Protein AF-A0A8H6LLT3-F1 (afdb_monomer_lite)

Sequence (145 aa):
MNEIRDEWRKKKEVIVNGVEKRLQFKQWLEHTGKDVEYASYDASRAEIRSQLNKKEDFFTIDTQLAPEAREAIRKARFADKPLSSADLSRLLCSDDTVDFTLTQAPADQDEDEDNDLSDEDDLKMPSSPPCLLDRESSLLLRQCG

Foldseek 3Di:
DVVLVVVCVVPQFDQDPNDTDRDDSCVVCVVVVVNVVVVVVVVVVVVVVVVVPPPDPDDDDPPPDQVVLVVLVVVQVPDPDHSVPDPPVPGVPDPVDDDDPPPDDPDPDPDPPPPPPPPPDPPPDDDDDDPPDPPPDVPPPDDDD

Structure (mmCIF, N/CA/C/O backbone):
data_AF-A0A8H6LLT3-F1
#
_entry.id   AF-A0A8H6LLT3-F1
#
loop_
_atom_site.group_PDB
_atom_site.id
_atom_site.type_symbol
_atom_site.label_atom_id
_atom_site.label_alt_id
_atom_site.label_comp_id
_atom_site.label_asym_id
_atom_site.label_entity_id
_atom_site.label_seq_id
_atom_site.pdbx_PDB_ins_code
_atom_site.Cartn_x
_atom_site.Cartn_y
_atom_site.Cartn_z
_atom_site.occupancy
_atom_site.B_iso_or_equiv
_atom_site.auth_seq_id
_atom_site.auth_comp_id
_atom_site.auth_asym_id
_atom_site.auth_atom_id
_atom_site.pdbx_PDB_model_num
ATOM 1 N N . MET A 1 1 ? -4.078 -3.302 14.145 1.00 59.53 1 MET A N 1
ATOM 2 C CA . MET A 1 1 ? -5.322 -4.011 13.726 1.00 59.53 1 MET A CA 1
ATOM 3 C C . MET A 1 1 ? -5.459 -5.396 14.368 1.00 59.53 1 MET A C 1
ATOM 5 O O . MET A 1 1 ? -6.443 -5.621 15.068 1.00 59.53 1 MET A O 1
ATOM 9 N N . ASN A 1 2 ? -4.484 -6.303 14.189 1.00 76.44 2 ASN A N 1
ATOM 10 C CA . ASN A 1 2 ? -4.481 -7.598 14.891 1.00 76.44 2 ASN A CA 1
ATOM 11 C C . ASN A 1 2 ? -4.434 -7.412 16.408 1.00 76.44 2 ASN A C 1
ATOM 13 O O . ASN A 1 2 ? -5.227 -8.029 17.095 1.00 76.44 2 ASN A O 1
ATOM 17 N N . GLU A 1 3 ? -3.645 -6.458 16.904 1.00 85.00 3 GLU A N 1
ATOM 18 C CA . GLU A 1 3 ? -3.558 -6.131 18.333 1.00 85.00 3 GLU A CA 1
ATOM 19 C C . GLU A 1 3 ? -4.901 -5.702 18.944 1.00 85.00 3 GLU A C 1
ATOM 21 O O . GLU A 1 3 ? -5.315 -6.279 19.942 1.00 85.00 3 GLU A O 1
ATOM 26 N N . ILE A 1 4 ? -5.644 -4.782 18.308 1.00 86.88 4 ILE A N 1
ATOM 27 C CA . ILE A 1 4 ? -6.990 -4.369 18.762 1.00 86.88 4 ILE A CA 1
ATOM 28 C C . ILE A 1 4 ? -7.963 -5.562 18.738 1.00 86.88 4 ILE A C 1
ATOM 30 O O . ILE A 1 4 ? -8.771 -5.745 19.649 1.00 86.88 4 ILE A O 1
ATOM 34 N N . ARG A 1 5 ? -7.877 -6.420 17.712 1.00 86.19 5 ARG A N 1
ATOM 35 C CA . ARG A 1 5 ? -8.691 -7.644 17.622 1.00 86.19 5 ARG A CA 1
ATOM 36 C C . ARG A 1 5 ? -8.285 -8.707 18.642 1.00 86.19 5 ARG A C 1
ATOM 38 O O . ARG A 1 5 ? -9.147 -9.432 19.131 1.00 86.19 5 ARG A O 1
ATOM 45 N N . ASP A 1 6 ? -7.008 -8.819 18.968 1.00 89.88 6 ASP A N 1
ATOM 46 C CA . ASP A 1 6 ? -6.473 -9.753 19.957 1.00 89.88 6 ASP A CA 1
ATOM 47 C C . ASP A 1 6 ? -6.813 -9.299 21.366 1.00 89.88 6 ASP A C 1
ATOM 49 O O . ASP A 1 6 ? -7.189 -10.109 22.213 1.00 89.88 6 ASP A O 1
ATOM 53 N N . GLU A 1 7 ? -6.767 -7.994 21.597 1.00 90.19 7 GLU A N 1
ATOM 54 C CA . GLU A 1 7 ? -7.213 -7.397 22.837 1.00 90.19 7 GLU A CA 1
ATOM 55 C C . GLU A 1 7 ? -8.716 -7.583 23.031 1.00 90.19 7 GLU A C 1
ATOM 57 O O . GLU A 1 7 ? -9.120 -8.010 24.109 1.00 90.19 7 GLU A O 1
ATOM 62 N N . TRP A 1 8 ? -9.534 -7.398 21.989 1.00 91.12 8 TRP A N 1
ATOM 63 C CA . TRP A 1 8 ? -10.945 -7.779 22.049 1.00 91.12 8 TRP A CA 1
ATOM 64 C C . TRP A 1 8 ? -11.110 -9.267 22.358 1.00 91.12 8 TRP A C 1
ATOM 66 O O . TRP A 1 8 ? -11.858 -9.623 23.261 1.00 91.12 8 TRP A O 1
ATOM 76 N N . ARG A 1 9 ? -10.384 -10.166 21.682 1.00 88.06 9 ARG A N 1
ATOM 77 C CA . ARG A 1 9 ? -10.483 -11.610 21.956 1.00 88.06 9 ARG A CA 1
ATOM 78 C C . ARG A 1 9 ? -10.172 -11.956 23.417 1.00 88.06 9 ARG A C 1
ATOM 80 O O . ARG A 1 9 ? -10.835 -12.840 23.958 1.00 88.06 9 ARG A O 1
ATOM 87 N N . LYS A 1 10 ? -9.226 -11.244 24.041 1.00 90.25 10 LYS A N 1
ATOM 88 C CA . LYS A 1 10 ? -8.838 -11.402 25.453 1.00 90.25 10 LYS A CA 1
ATOM 89 C C . LYS A 1 10 ? -9.795 -10.706 26.434 1.00 90.25 10 LYS A C 1
ATOM 91 O O . LYS A 1 10 ? -10.031 -11.245 27.506 1.00 90.25 10 LYS A O 1
ATOM 96 N N . LYS A 1 11 ? -10.342 -9.536 26.082 1.00 87.62 11 LYS A N 1
ATOM 97 C CA . LYS A 1 11 ? -11.116 -8.641 26.969 1.00 87.62 11 LYS A CA 1
ATOM 98 C C . LYS A 1 11 ? -12.569 -8.425 26.517 1.00 87.62 11 LYS A C 1
ATOM 100 O O . LYS A 1 11 ? -13.164 -7.395 26.823 1.00 87.62 11 LYS A O 1
ATOM 105 N N . LYS A 1 12 ? -13.151 -9.356 25.752 1.00 84.44 12 LYS A N 1
ATOM 106 C CA . LYS A 1 12 ? -14.529 -9.230 25.231 1.00 84.44 12 LYS A CA 1
ATOM 107 C C . LYS A 1 12 ? -15.612 -9.354 26.299 1.00 84.44 12 LYS A C 1
ATOM 109 O O . LYS A 1 12 ? -16.756 -9.011 26.018 1.00 84.44 12 LYS A O 1
ATOM 114 N N . GLU A 1 13 ? -15.287 -9.882 27.474 1.00 85.00 13 GLU A N 1
ATOM 115 C CA . GLU A 1 13 ? -16.202 -9.993 28.613 1.00 85.00 13 GLU A CA 1
ATOM 116 C C . GLU A 1 13 ? -16.091 -8.715 29.445 1.00 85.00 13 GLU A C 1
ATOM 118 O O . GLU A 1 13 ? -15.049 -8.434 30.029 1.00 85.00 13 GLU A O 1
ATOM 123 N N . VAL A 1 14 ? -17.149 -7.903 29.416 1.00 83.19 14 VAL A N 1
ATOM 124 C CA . VAL A 1 14 ? -17.212 -6.585 30.058 1.00 83.19 14 VAL A CA 1
ATOM 125 C C . VAL A 1 14 ? -18.494 -6.504 30.885 1.00 83.19 14 VAL A C 1
ATOM 127 O O . VAL A 1 14 ? -19.546 -6.993 30.467 1.00 83.19 14 VAL A O 1
ATOM 130 N N . ILE A 1 15 ? -18.416 -5.895 32.068 1.00 81.81 15 ILE A N 1
ATOM 131 C CA . ILE A 1 15 ? -19.577 -5.689 32.940 1.00 81.81 15 ILE A CA 1
ATOM 132 C C . ILE A 1 15 ? -20.362 -4.489 32.414 1.00 81.81 15 ILE A C 1
ATOM 134 O O . ILE A 1 15 ? -19.921 -3.349 32.530 1.00 81.81 15 ILE A O 1
ATOM 138 N N . VAL A 1 16 ? -21.545 -4.746 31.860 1.00 77.44 16 VAL A N 1
ATOM 139 C CA . VAL A 1 16 ? -22.454 -3.703 31.376 1.00 77.44 16 VAL A CA 1
ATOM 140 C C . VAL A 1 16 ? -23.704 -3.732 32.242 1.00 77.44 16 VAL A C 1
ATOM 142 O O . VAL A 1 16 ? -24.438 -4.722 32.249 1.00 77.44 16 VAL A O 1
ATOM 145 N N . ASN A 1 17 ? -23.952 -2.643 32.974 1.00 78.75 17 ASN A N 1
ATOM 146 C CA . ASN A 1 17 ? -25.083 -2.503 33.901 1.00 78.75 17 ASN A CA 1
ATOM 147 C C . ASN A 1 17 ? -25.134 -3.610 34.976 1.00 78.75 17 ASN A C 1
ATOM 149 O O . ASN A 1 17 ? -26.202 -4.133 35.283 1.00 78.75 17 ASN A O 1
ATOM 153 N N . GLY A 1 18 ? -23.974 -3.998 35.519 1.00 80.31 18 GLY A N 1
ATOM 154 C CA . GLY A 1 18 ? -23.864 -5.003 36.588 1.00 80.31 18 GLY A CA 1
ATOM 155 C C . GLY A 1 18 ? -23.958 -6.463 36.132 1.00 80.31 18 GLY A C 1
ATOM 156 O O . GLY A 1 18 ? -23.887 -7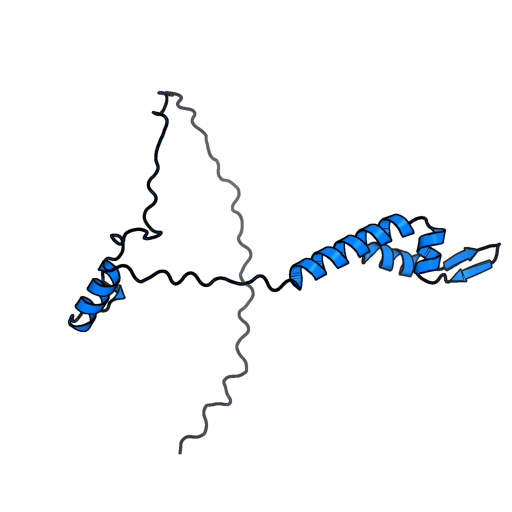.357 36.968 1.00 80.31 18 GLY A O 1
ATOM 157 N N . VAL A 1 19 ? -24.085 -6.719 34.825 1.00 79.62 19 VAL A N 1
ATOM 158 C CA . VAL A 1 19 ? -24.102 -8.070 34.249 1.00 79.62 19 VAL A CA 1
ATOM 159 C C . VAL A 1 19 ? -22.886 -8.252 33.349 1.00 79.62 19 VAL A C 1
ATOM 161 O O . VAL A 1 19 ? -22.629 -7.429 32.468 1.00 79.62 19 VAL A O 1
ATOM 164 N N . GLU A 1 20 ? -22.152 -9.345 33.543 1.00 83.94 20 GLU A N 1
ATOM 165 C CA . GLU A 1 20 ? -21.065 -9.737 32.648 1.00 83.94 20 GLU A CA 1
ATOM 166 C C . GLU A 1 20 ? -21.630 -10.096 31.271 1.00 83.94 20 GLU A C 1
ATOM 168 O O . GLU A 1 20 ? -22.438 -11.016 31.116 1.00 83.94 20 GLU A O 1
ATOM 173 N N . LYS A 1 21 ? -21.226 -9.339 30.249 1.00 87.12 21 LYS A N 1
ATOM 174 C CA . LYS A 1 21 ? -21.645 -9.558 28.867 1.00 87.12 21 LYS A CA 1
ATOM 175 C C . LYS A 1 21 ? -20.442 -9.686 27.955 1.00 87.12 21 LYS A C 1
ATOM 177 O O . LYS A 1 21 ? -19.477 -8.931 28.030 1.00 87.12 21 LYS A O 1
ATOM 182 N N . ARG A 1 22 ? -20.548 -10.625 27.017 1.00 89.19 22 ARG A N 1
ATOM 183 C CA . ARG A 1 22 ? -19.636 -10.729 25.880 1.00 89.19 22 ARG A CA 1
ATOM 184 C C . ARG A 1 22 ? -20.036 -9.720 24.818 1.00 89.19 22 ARG A C 1
ATOM 186 O O . ARG A 1 22 ? -21.057 -9.906 24.158 1.00 89.19 22 ARG A O 1
ATOM 193 N N . LEU A 1 23 ? -19.236 -8.678 24.642 1.00 89.75 23 LEU A N 1
ATOM 194 C CA . LEU A 1 23 ? -19.490 -7.660 23.632 1.00 89.75 23 LEU A CA 1
ATOM 195 C C . LEU A 1 23 ? -19.017 -8.117 22.249 1.00 89.75 23 LEU A C 1
ATOM 197 O O . LEU A 1 23 ? -17.927 -8.679 22.082 1.00 89.75 23 LEU A O 1
ATOM 201 N N . GLN A 1 24 ? -19.841 -7.833 21.239 1.00 90.81 24 GLN A N 1
ATOM 202 C CA . GLN A 1 24 ? -19.419 -7.904 19.842 1.00 90.81 24 GLN A CA 1
ATOM 203 C C . 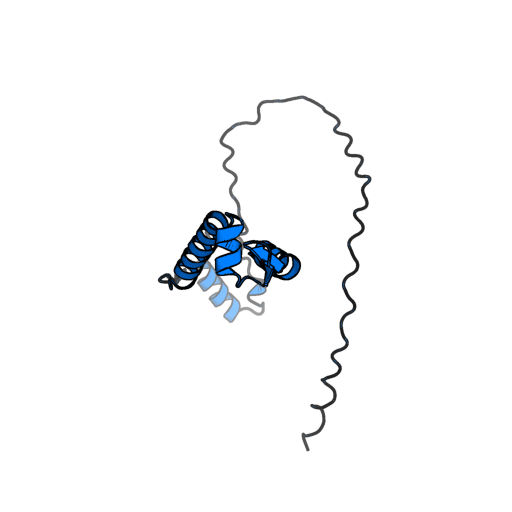GLN A 1 24 ? -18.324 -6.863 19.593 1.00 90.81 24 GLN A C 1
ATOM 205 O O . GLN A 1 24 ? -18.312 -5.815 20.233 1.00 90.81 24 GLN A O 1
ATOM 210 N N . PHE A 1 25 ? -17.421 -7.125 18.647 1.00 89.06 25 PHE A N 1
ATOM 211 C CA . PHE A 1 25 ? -16.234 -6.290 18.423 1.00 89.06 25 PHE A CA 1
ATOM 212 C C . PHE A 1 25 ? -16.555 -4.793 18.278 1.00 89.06 25 PHE A C 1
ATOM 214 O O . PHE A 1 25 ? -15.935 -3.971 18.938 1.00 89.06 25 PHE A O 1
ATOM 221 N N . LYS A 1 26 ? -17.587 -4.441 17.500 1.00 89.00 26 LYS A N 1
ATOM 222 C CA . LYS A 1 26 ? -18.014 -3.044 17.320 1.00 89.00 26 LYS A CA 1
ATOM 223 C C . LYS A 1 26 ? -18.493 -2.391 18.625 1.00 89.00 26 LYS A C 1
ATOM 225 O O . LYS A 1 26 ? -18.065 -1.295 18.952 1.00 89.00 26 LYS A O 1
ATOM 230 N N . GLN A 1 27 ? -19.316 -3.099 19.397 1.00 89.62 27 GLN A N 1
ATOM 231 C CA . GLN A 1 27 ? -19.800 -2.617 20.696 1.00 89.62 27 GLN A CA 1
ATOM 232 C C . GLN A 1 27 ? -18.659 -2.480 21.708 1.00 89.62 27 GLN A C 1
ATOM 234 O O . GLN A 1 27 ? -18.665 -1.584 22.542 1.00 89.62 27 GLN A O 1
ATOM 239 N N . TRP A 1 28 ? -17.668 -3.370 21.635 1.00 92.75 28 TRP A N 1
ATOM 240 C CA . TRP A 1 28 ? -16.477 -3.304 22.472 1.00 92.75 28 TRP A CA 1
ATOM 241 C C . TRP A 1 28 ? -15.594 -2.101 22.120 1.00 92.75 28 TRP A C 1
ATOM 243 O O . TRP A 1 28 ? -15.076 -1.452 23.025 1.00 92.75 28 TRP A O 1
ATOM 253 N N . LEU A 1 29 ? -15.457 -1.764 20.833 1.00 91.56 29 LEU A N 1
ATOM 254 C CA . LEU A 1 29 ? -14.748 -0.556 20.400 1.00 91.56 29 LEU A CA 1
ATOM 255 C C . LEU A 1 29 ? -15.421 0.711 20.938 1.00 91.56 29 LEU A C 1
ATOM 257 O O . LEU A 1 29 ? -14.743 1.530 21.549 1.00 91.56 29 LEU A O 1
ATOM 261 N N . GLU A 1 30 ? -16.745 0.820 20.789 1.00 89.88 30 GLU A N 1
ATOM 262 C CA . GLU A 1 30 ? -17.535 1.947 21.310 1.00 89.88 30 GLU A CA 1
ATOM 263 C C . GLU A 1 30 ? -17.433 2.044 22.843 1.00 89.88 30 GLU A C 1
ATOM 265 O O . GLU A 1 30 ? -17.229 3.122 23.392 1.00 89.88 30 GLU A O 1
ATOM 270 N N . HIS A 1 31 ? -17.493 0.910 23.550 1.00 87.50 31 HIS A N 1
ATOM 271 C CA . HIS A 1 31 ? -17.376 0.876 25.011 1.00 87.50 31 HIS A CA 1
ATOM 272 C C . HIS A 1 31 ? -15.968 1.245 25.511 1.00 87.50 31 HIS A C 1
ATOM 274 O O . HIS A 1 31 ? -15.815 1.764 26.616 1.00 87.50 31 HIS A O 1
ATOM 280 N N . THR A 1 32 ? -14.920 0.939 24.746 1.00 89.00 32 THR A N 1
ATOM 281 C CA . THR A 1 32 ? -13.524 1.213 25.135 1.00 89.00 32 THR A CA 1
ATOM 282 C C . THR A 1 32 ? -12.988 2.537 24.590 1.00 89.00 32 THR A C 1
ATOM 284 O O . THR A 1 32 ? -11.870 2.907 24.939 1.00 89.00 32 THR A O 1
ATOM 287 N N . GLY A 1 33 ? -13.759 3.246 23.756 1.00 87.25 33 GLY A N 1
ATOM 288 C CA . GLY A 1 33 ? -13.329 4.472 23.072 1.00 87.25 33 GLY A CA 1
ATOM 289 C C . GLY A 1 33 ? -12.256 4.240 22.003 1.00 87.25 33 GLY A C 1
ATOM 290 O O . GLY A 1 33 ? -11.538 5.163 21.627 1.00 87.25 33 GLY A O 1
ATOM 291 N N . LYS A 1 34 ? -12.103 2.993 21.542 1.00 87.44 34 LYS A N 1
ATOM 292 C CA . LYS A 1 34 ? -11.122 2.586 20.518 1.00 87.44 34 LYS A CA 1
ATOM 293 C C . LYS A 1 34 ? -11.697 2.610 19.103 1.00 87.44 34 LYS A C 1
ATOM 295 O O . LYS A 1 34 ? -11.032 2.211 18.150 1.00 87.44 34 LYS A O 1
ATOM 300 N N . ASP A 1 35 ? -12.941 3.043 18.956 1.00 86.44 35 ASP A N 1
ATOM 301 C CA . ASP A 1 35 ? -13.645 3.180 17.686 1.00 86.44 35 ASP A CA 1
ATOM 302 C C . ASP A 1 35 ? -12.963 4.187 16.751 1.00 86.44 35 ASP A C 1
ATOM 304 O O . ASP A 1 35 ? -12.804 3.893 15.566 1.00 86.44 35 ASP A O 1
ATOM 308 N N . VAL A 1 36 ? -12.476 5.313 17.285 1.00 85.38 36 VAL A N 1
ATOM 309 C CA . VAL A 1 36 ? -11.758 6.343 16.512 1.00 85.38 36 VAL A CA 1
ATOM 310 C C . VAL A 1 36 ? -10.438 5.807 15.954 1.00 85.38 36 VAL A C 1
ATOM 312 O O . VAL A 1 36 ? -10.154 5.956 14.765 1.00 85.38 36 VAL A O 1
ATOM 315 N N . GLU A 1 37 ? -9.645 5.143 16.798 1.00 83.62 37 GLU A N 1
ATOM 316 C CA . GLU A 1 37 ? -8.377 4.526 16.398 1.00 83.62 37 GLU A CA 1
ATOM 317 C C . GLU A 1 37 ? -8.611 3.408 15.372 1.00 83.62 37 GLU A C 1
ATOM 319 O O . GLU A 1 37 ? -7.922 3.312 14.360 1.00 83.62 37 GLU A O 1
ATOM 324 N N . TYR A 1 38 ? -9.631 2.575 15.580 1.00 85.88 38 TYR A N 1
ATOM 325 C CA . TYR A 1 38 ? -9.969 1.519 14.633 1.00 85.88 38 TYR A CA 1
ATOM 326 C C . TYR A 1 38 ? -10.417 2.067 13.268 1.00 85.88 38 TYR A C 1
ATOM 328 O O . TYR A 1 38 ? -10.024 1.526 12.232 1.00 85.88 38 TYR A O 1
ATOM 336 N N . ALA A 1 39 ? -11.215 3.139 13.258 1.00 81.75 39 ALA A N 1
ATOM 337 C CA . ALA A 1 39 ? -11.705 3.769 12.036 1.00 81.75 39 ALA A CA 1
ATOM 338 C C . ALA A 1 39 ? -10.577 4.401 11.203 1.00 81.75 39 ALA A C 1
ATOM 340 O O . ALA A 1 39 ? -10.594 4.284 9.977 1.00 81.75 39 ALA A O 1
ATOM 341 N N . SER A 1 40 ? -9.572 5.016 11.839 1.00 76.38 40 SER A N 1
ATOM 342 C CA . SER A 1 40 ? -8.421 5.584 11.120 1.00 76.38 40 SER A CA 1
ATOM 343 C C . SER A 1 40 ? -7.586 4.499 10.427 1.00 76.38 40 SER A C 1
ATOM 345 O O . SER A 1 40 ? -7.197 4.655 9.266 1.00 76.38 40 SER A O 1
ATOM 347 N N . TYR A 1 41 ? -7.392 3.351 11.084 1.00 80.06 41 TYR A N 1
ATOM 348 C CA . TYR A 1 41 ? -6.728 2.197 10.478 1.00 80.06 41 TYR A CA 1
ATOM 349 C C . TYR A 1 41 ? -7.515 1.601 9.303 1.00 80.06 41 TYR A C 1
ATOM 351 O O . TYR A 1 41 ? -6.908 1.174 8.316 1.00 80.06 41 TYR A O 1
ATOM 359 N N . ASP A 1 42 ? -8.846 1.546 9.392 1.00 82.31 42 ASP A N 1
ATOM 360 C CA . ASP A 1 42 ? -9.687 1.023 8.309 1.00 82.31 42 ASP A CA 1
ATOM 361 C C . ASP A 1 42 ? -9.675 1.951 7.082 1.00 82.31 42 ASP A C 1
ATOM 363 O O . ASP A 1 42 ? -9.526 1.483 5.950 1.00 82.31 42 ASP A O 1
ATOM 367 N N . ALA A 1 43 ? -9.701 3.270 7.307 1.00 78.12 43 ALA A N 1
ATOM 368 C CA . ALA A 1 43 ? -9.560 4.275 6.255 1.00 78.12 43 ALA A CA 1
ATOM 369 C C . ALA A 1 43 ? -8.207 4.167 5.526 1.00 78.12 43 ALA A C 1
ATOM 371 O O . ALA A 1 43 ? -8.175 4.101 4.296 1.00 78.12 43 ALA A O 1
ATOM 372 N N . SER A 1 44 ? -7.102 4.041 6.272 1.00 77.94 44 SER A N 1
ATOM 373 C CA . SER A 1 44 ? -5.761 3.845 5.696 1.00 77.94 44 SER A CA 1
ATOM 374 C C . SER A 1 44 ? -5.678 2.573 4.840 1.00 77.94 44 SER A C 1
ATOM 376 O O . SER A 1 44 ? -5.119 2.578 3.743 1.00 77.94 44 SER A O 1
ATOM 378 N N . ARG A 1 45 ? -6.304 1.472 5.276 1.00 82.44 45 ARG A N 1
ATOM 379 C CA . ARG A 1 45 ? -6.374 0.237 4.477 1.00 82.44 45 ARG A CA 1
ATOM 380 C C . ARG A 1 45 ? -7.175 0.402 3.192 1.00 82.44 45 ARG A C 1
ATOM 382 O O . ARG A 1 45 ? -6.780 -0.159 2.168 1.00 82.44 45 ARG A O 1
ATOM 389 N N . ALA A 1 46 ? -8.303 1.105 3.246 1.00 83.62 46 ALA A N 1
ATOM 390 C CA . ALA A 1 46 ? -9.119 1.367 2.066 1.00 83.62 46 ALA A CA 1
ATOM 391 C C . ALA A 1 46 ? -8.338 2.189 1.030 1.00 83.62 46 ALA A C 1
ATOM 393 O O . ALA A 1 46 ? -8.389 1.878 -0.161 1.00 83.62 46 ALA A O 1
ATOM 394 N N . GLU A 1 47 ? -7.554 3.165 1.487 1.00 86.00 47 GLU A N 1
ATOM 395 C CA . GLU A 1 47 ? -6.678 3.972 0.642 1.00 86.00 47 GLU A CA 1
ATOM 396 C C . GLU A 1 47 ? -5.556 3.144 0.003 1.00 86.00 47 GLU A C 1
ATOM 398 O O . GLU A 1 47 ? -5.441 3.133 -1.222 1.00 86.00 47 GLU A O 1
ATOM 403 N N . ILE A 1 48 ? -4.796 2.376 0.795 1.00 82.25 48 ILE A N 1
ATOM 404 C CA . ILE A 1 48 ? -3.721 1.508 0.278 1.00 82.25 48 ILE A CA 1
ATOM 405 C C . ILE A 1 48 ? -4.279 0.523 -0.753 1.00 82.25 48 ILE A C 1
ATOM 407 O O . ILE A 1 48 ? -3.701 0.322 -1.819 1.00 82.25 48 ILE A O 1
ATOM 411 N N . ARG A 1 49 ? -5.439 -0.079 -0.472 1.00 86.31 49 ARG A N 1
ATOM 412 C CA . ARG A 1 49 ? -6.083 -1.012 -1.400 1.00 86.31 49 ARG A CA 1
ATOM 413 C C . ARG A 1 49 ? -6.561 -0.318 -2.674 1.00 86.31 49 ARG A C 1
ATOM 415 O O . ARG A 1 49 ? -6.496 -0.916 -3.743 1.00 86.31 49 ARG A O 1
ATOM 422 N N . SER A 1 50 ? -7.045 0.916 -2.566 1.00 84.94 50 SER A N 1
ATOM 423 C CA . SER A 1 50 ? -7.425 1.736 -3.717 1.00 84.94 50 SER A CA 1
ATOM 424 C C . SER A 1 50 ? -6.216 2.033 -4.604 1.00 84.94 50 SER A C 1
ATOM 426 O O . SER A 1 50 ? -6.291 1.833 -5.813 1.00 84.94 50 SER A O 1
ATOM 428 N N . GLN A 1 51 ? -5.083 2.416 -4.007 1.00 83.88 51 GLN A N 1
ATOM 429 C CA . GLN A 1 51 ? -3.829 2.648 -4.726 1.00 83.88 51 GLN A CA 1
ATOM 430 C C . GLN A 1 51 ? -3.315 1.371 -5.399 1.00 83.88 51 GLN A C 1
ATOM 432 O O . GLN A 1 51 ? -3.020 1.396 -6.585 1.00 83.88 51 GLN A O 1
ATOM 437 N N . LEU A 1 52 ? -3.304 0.234 -4.697 1.00 80.25 52 LEU A N 1
ATOM 438 C CA . LEU A 1 52 ? -2.843 -1.039 -5.265 1.00 80.25 52 LEU A CA 1
ATOM 439 C C . LEU A 1 52 ? -3.737 -1.546 -6.412 1.00 80.25 52 LEU A C 1
ATOM 441 O O . LEU A 1 52 ? -3.280 -2.253 -7.305 1.00 80.25 52 LEU A O 1
ATOM 445 N N . ASN A 1 53 ? -5.027 -1.204 -6.378 1.00 81.19 53 ASN A N 1
ATOM 446 C CA . ASN A 1 53 ? -5.986 -1.560 -7.423 1.00 81.19 53 ASN A CA 1
ATOM 447 C C . ASN A 1 53 ? -6.002 -0.567 -8.594 1.00 81.19 53 ASN A C 1
ATOM 449 O O . ASN A 1 53 ? -6.621 -0.869 -9.620 1.00 81.19 53 ASN A O 1
ATOM 453 N N . LYS A 1 54 ? -5.362 0.605 -8.469 1.00 80.94 54 LYS A N 1
ATOM 454 C CA . LYS A 1 54 ? -5.112 1.459 -9.628 1.00 80.94 54 LYS A CA 1
ATOM 455 C C . LYS A 1 54 ? -4.117 0.718 -10.507 1.00 80.94 54 LYS A C 1
ATOM 457 O O . LYS A 1 54 ? -2.946 0.587 -10.179 1.00 80.94 54 LYS A O 1
ATOM 462 N N . LYS A 1 55 ? -4.609 0.212 -11.635 1.00 70.94 55 LYS A N 1
ATOM 463 C CA . LYS A 1 55 ? -3.742 -0.160 -12.746 1.00 70.94 55 LYS A CA 1
ATOM 464 C C . LYS A 1 55 ? -3.172 1.151 -13.267 1.00 70.94 55 LYS A C 1
ATOM 466 O O . LYS A 1 55 ? -3.881 1.882 -13.951 1.00 70.94 55 LYS A O 1
ATOM 471 N N . GLU A 1 56 ? -1.966 1.501 -12.841 1.00 71.00 56 GLU A N 1
ATOM 472 C CA . GLU A 1 56 ? -1.212 2.538 -13.532 1.00 71.00 56 GLU A CA 1
ATOM 473 C C . GLU A 1 56 ? -1.047 2.106 -14.988 1.00 71.00 56 GLU A C 1
ATOM 475 O O . GLU A 1 56 ? -0.842 0.923 -15.281 1.00 71.00 56 GLU A O 1
ATOM 480 N N . ASP A 1 57 ? -1.198 3.060 -15.903 1.00 73.12 57 ASP A N 1
ATOM 481 C CA . ASP A 1 57 ? -0.885 2.841 -17.306 1.00 73.12 57 ASP A CA 1
ATOM 482 C C . ASP A 1 57 ? 0.631 2.652 -17.400 1.00 73.12 57 ASP A C 1
ATOM 484 O O . ASP A 1 57 ? 1.404 3.608 -17.464 1.00 73.12 57 ASP A O 1
ATOM 488 N N . PHE A 1 58 ? 1.070 1.396 -17.322 1.00 71.69 58 PHE A N 1
ATOM 489 C CA . PHE A 1 58 ? 2.472 1.050 -17.480 1.00 71.69 58 PHE A CA 1
ATOM 490 C C . PHE A 1 58 ? 2.904 1.453 -18.889 1.00 71.69 58 PHE A C 1
ATOM 492 O O . PHE A 1 58 ? 2.404 0.923 -19.883 1.00 71.69 58 PHE A O 1
ATOM 499 N N . PHE A 1 59 ? 3.838 2.393 -18.980 1.00 73.75 59 PHE A N 1
ATOM 500 C CA . PHE A 1 59 ? 4.482 2.727 -20.237 1.00 73.75 59 PHE A CA 1
ATOM 501 C C . PHE A 1 59 ? 5.734 1.862 -20.383 1.00 73.75 59 PHE A C 1
ATOM 503 O O . PHE A 1 59 ? 6.633 1.870 -19.543 1.00 73.75 59 PHE A O 1
ATOM 510 N N . THR A 1 60 ? 5.798 1.084 -21.458 1.00 77.81 60 THR A N 1
ATOM 511 C CA . THR A 1 60 ? 7.040 0.427 -21.859 1.00 77.81 60 THR A CA 1
ATOM 512 C C . THR A 1 60 ? 7.835 1.422 -22.687 1.00 77.81 60 THR A C 1
ATOM 514 O O . THR A 1 60 ? 7.425 1.782 -23.790 1.00 77.81 60 THR A O 1
ATOM 517 N N . ILE A 1 61 ? 8.963 1.887 -22.151 1.00 77.75 61 ILE A N 1
ATOM 518 C CA . ILE A 1 61 ? 9.933 2.638 -22.945 1.00 77.75 61 ILE A CA 1
ATOM 519 C C . ILE A 1 61 ? 10.723 1.610 -23.750 1.00 77.75 61 ILE A C 1
ATOM 521 O O . ILE A 1 61 ? 11.564 0.906 -23.198 1.00 77.75 61 ILE A O 1
ATOM 525 N N . ASP A 1 62 ? 10.430 1.509 -25.045 1.00 77.94 62 ASP A N 1
ATOM 526 C CA . ASP A 1 62 ? 11.290 0.783 -25.977 1.00 77.94 62 ASP A CA 1
ATOM 527 C C . ASP A 1 62 ? 12.573 1.597 -26.170 1.00 77.94 62 ASP A C 1
ATOM 529 O O . ASP A 1 62 ? 12.627 2.556 -26.950 1.00 77.94 62 ASP A O 1
ATOM 533 N N . THR A 1 63 ? 13.596 1.275 -25.382 1.00 76.44 63 THR A N 1
ATOM 534 C CA . THR A 1 63 ? 14.929 1.827 -25.582 1.00 76.44 63 THR A CA 1
ATOM 535 C C . THR A 1 63 ? 15.508 1.163 -26.823 1.00 76.44 63 THR A C 1
ATOM 537 O O . THR A 1 63 ? 15.945 0.013 -26.809 1.00 76.44 63 THR A O 1
ATOM 540 N N . GLN A 1 64 ? 15.474 1.889 -27.943 1.00 76.50 64 GLN A N 1
ATOM 541 C CA . GLN A 1 64 ? 16.061 1.394 -29.182 1.00 76.50 64 GLN A CA 1
ATOM 542 C C . GLN A 1 64 ? 17.511 0.975 -28.938 1.00 76.50 64 GLN A C 1
ATOM 544 O O . GLN A 1 64 ? 18.296 1.716 -28.346 1.00 76.50 64 GLN A O 1
ATOM 549 N N . LEU A 1 65 ? 17.870 -0.210 -29.429 1.00 75.00 65 LEU A N 1
ATOM 550 C CA . LEU A 1 65 ? 19.225 -0.721 -29.296 1.00 75.00 65 LEU A CA 1
ATOM 551 C C . LEU A 1 65 ? 20.222 0.244 -29.951 1.00 75.00 65 LEU A C 1
ATOM 553 O O . LEU A 1 65 ? 20.094 0.545 -31.144 1.00 75.00 65 LEU A O 1
ATOM 557 N N . ALA A 1 66 ? 21.226 0.671 -29.181 1.00 79.75 66 ALA A N 1
ATOM 558 C CA . ALA A 1 66 ? 22.275 1.567 -29.652 1.00 79.75 66 ALA A CA 1
ATOM 559 C C . ALA A 1 66 ? 22.905 1.043 -30.962 1.00 79.75 66 ALA A C 1
ATOM 561 O O . ALA A 1 66 ? 23.114 -0.173 -31.109 1.00 79.75 66 ALA A O 1
ATOM 562 N N . PRO A 1 67 ? 23.197 1.917 -31.941 1.00 79.94 67 PRO A N 1
ATOM 563 C CA . PRO A 1 67 ? 23.742 1.500 -33.232 1.00 79.94 67 PRO A CA 1
ATOM 564 C C . PRO A 1 67 ? 25.059 0.724 -33.088 1.00 79.94 67 PRO A C 1
ATOM 566 O O . PRO A 1 67 ? 25.298 -0.224 -33.835 1.00 79.94 67 PRO A O 1
ATOM 569 N N . GLU A 1 68 ? 25.865 1.040 -32.079 1.00 79.19 68 GLU A N 1
ATOM 570 C CA . GLU A 1 68 ? 27.106 0.347 -31.743 1.00 79.19 68 GLU A CA 1
ATOM 571 C C . GLU A 1 68 ? 26.852 -1.092 -31.258 1.00 79.19 68 GLU A C 1
ATOM 573 O O . GLU A 1 68 ? 27.570 -2.013 -31.649 1.00 79.19 68 GLU A O 1
ATOM 578 N N . ALA A 1 69 ? 25.783 -1.329 -30.488 1.00 81.06 69 ALA A N 1
ATOM 579 C CA . ALA A 1 69 ? 25.390 -2.675 -30.070 1.00 81.06 69 ALA A CA 1
ATOM 580 C C . ALA A 1 69 ? 24.853 -3.497 -31.254 1.00 81.06 69 ALA A C 1
ATOM 582 O O . ALA A 1 69 ? 25.171 -4.680 -31.400 1.00 81.06 69 ALA A O 1
ATOM 583 N N . ARG A 1 70 ? 24.107 -2.861 -32.170 1.00 85.56 70 ARG A N 1
ATOM 584 C CA . ARG A 1 70 ? 23.676 -3.488 -33.437 1.00 85.56 70 ARG A CA 1
ATOM 585 C C . ARG A 1 70 ? 24.878 -3.891 -34.293 1.00 85.56 70 ARG A C 1
ATOM 587 O O . ARG A 1 70 ? 24.892 -4.979 -34.872 1.00 85.56 70 ARG A O 1
ATOM 594 N N . GLU A 1 71 ? 25.893 -3.035 -34.342 1.00 85.56 71 GLU A N 1
ATOM 595 C CA . GLU A 1 71 ? 27.142 -3.267 -35.060 1.00 85.56 71 GLU A CA 1
ATOM 596 C C . GLU A 1 71 ? 27.960 -4.415 -34.455 1.00 85.56 71 GLU A C 1
ATOM 598 O O . GLU A 1 71 ? 28.439 -5.285 -35.188 1.00 85.56 71 GLU A O 1
ATOM 603 N N . ALA A 1 72 ? 28.072 -4.460 -33.125 1.00 84.44 72 ALA A N 1
ATOM 604 C CA . ALA A 1 72 ? 28.735 -5.541 -32.402 1.00 84.44 72 ALA A CA 1
ATOM 605 C C . ALA A 1 72 ? 28.050 -6.892 -32.659 1.00 84.44 72 ALA A C 1
ATOM 607 O O . ALA A 1 72 ? 28.719 -7.858 -33.029 1.00 84.44 72 ALA A O 1
ATOM 608 N N . ILE A 1 73 ? 26.714 -6.941 -32.583 1.00 86.81 73 ILE A N 1
ATOM 609 C CA . ILE A 1 73 ? 25.925 -8.136 -32.925 1.00 86.81 73 ILE A CA 1
ATOM 610 C C . ILE A 1 73 ? 26.199 -8.563 -34.363 1.00 86.81 73 ILE A C 1
ATOM 612 O O . ILE A 1 73 ? 26.435 -9.743 -34.625 1.00 86.81 73 ILE A O 1
ATOM 616 N N . ARG A 1 74 ? 26.190 -7.621 -35.312 1.00 88.19 74 ARG A N 1
ATOM 617 C CA . ARG A 1 74 ? 26.456 -7.943 -36.714 1.00 88.19 74 ARG A CA 1
ATOM 618 C C . ARG A 1 74 ? 27.861 -8.507 -36.909 1.00 88.19 74 ARG A C 1
ATOM 620 O O . ARG A 1 74 ? 27.998 -9.478 -37.641 1.00 88.19 74 ARG A O 1
ATOM 627 N N . LYS A 1 75 ? 28.887 -7.924 -36.285 1.00 85.94 75 LYS A N 1
ATOM 628 C CA . LYS A 1 75 ? 30.271 -8.423 -36.368 1.00 85.94 75 LYS A CA 1
ATOM 629 C C . LYS A 1 75 ? 30.409 -9.812 -35.744 1.00 85.94 75 LYS A C 1
ATOM 631 O O . LYS A 1 75 ? 31.012 -10.684 -36.359 1.00 85.94 75 LYS A O 1
ATOM 636 N N . ALA A 1 76 ? 29.794 -10.037 -34.584 1.00 85.44 76 ALA A N 1
ATOM 637 C CA . ALA A 1 76 ? 29.832 -11.324 -33.895 1.00 85.44 76 ALA A CA 1
ATOM 638 C C . ALA A 1 76 ? 29.174 -12.455 -34.702 1.00 85.44 76 ALA A C 1
ATOM 640 O O . ALA A 1 76 ? 29.640 -13.585 -34.647 1.00 85.44 76 ALA A O 1
ATOM 641 N N . ARG A 1 77 ? 28.141 -12.165 -35.511 1.00 85.62 77 ARG A N 1
ATOM 642 C CA . ARG A 1 77 ? 27.504 -13.170 -36.391 1.00 85.62 77 ARG A CA 1
ATOM 643 C C . ARG A 1 77 ? 28.457 -13.808 -37.401 1.00 85.62 77 ARG A C 1
ATOM 645 O O . ARG A 1 77 ? 28.173 -14.903 -37.870 1.00 85.62 77 ARG A O 1
ATOM 652 N N . PHE A 1 78 ? 29.528 -13.109 -37.765 1.00 86.88 78 PHE A N 1
ATOM 653 C CA . PHE A 1 78 ? 30.500 -13.563 -38.761 1.00 86.88 78 PHE A CA 1
ATOM 654 C C . PHE A 1 78 ? 31.887 -13.823 -38.163 1.00 86.88 78 PHE A C 1
ATOM 656 O O . PHE A 1 78 ? 32.821 -14.103 -38.908 1.00 86.88 78 PHE A O 1
ATOM 663 N N . ALA A 1 79 ? 32.041 -13.698 -36.845 1.00 83.75 79 ALA A N 1
ATOM 664 C CA . ALA A 1 79 ? 33.299 -13.938 -36.157 1.00 83.75 79 ALA A CA 1
ATOM 665 C C . ALA A 1 79 ? 33.310 -15.331 -35.516 1.00 83.75 79 ALA A C 1
ATOM 667 O O . ALA A 1 79 ? 32.272 -15.836 -35.098 1.00 83.75 79 ALA A O 1
ATOM 668 N N . ASP A 1 80 ? 34.502 -15.903 -35.336 1.00 85.06 80 ASP A N 1
ATOM 669 C CA . ASP A 1 80 ? 34.686 -17.173 -34.610 1.00 85.06 80 ASP A CA 1
ATOM 670 C C . ASP A 1 80 ? 34.425 -17.043 -33.096 1.00 85.06 80 ASP A C 1
ATOM 672 O O . ASP A 1 80 ? 34.401 -18.031 -32.363 1.00 85.06 80 ASP A O 1
ATOM 676 N N . LYS A 1 81 ? 34.276 -15.806 -32.606 1.00 81.62 81 LYS A N 1
ATOM 677 C CA . LYS A 1 81 ? 34.181 -15.468 -31.185 1.00 81.62 81 LYS A CA 1
ATOM 678 C C . LYS A 1 81 ? 32.740 -15.112 -30.808 1.00 81.62 81 LYS A C 1
ATOM 680 O O . LYS A 1 81 ? 32.083 -14.384 -31.555 1.00 81.62 81 LYS A O 1
ATOM 685 N N . PRO A 1 82 ? 32.252 -15.561 -29.637 1.00 83.06 82 PRO A N 1
ATOM 686 C CA . PRO A 1 82 ? 30.891 -15.282 -29.198 1.00 83.06 82 PRO A CA 1
ATOM 687 C C . PRO A 1 82 ? 30.699 -13.799 -28.864 1.00 83.06 82 PRO A C 1
ATOM 689 O O . PRO A 1 82 ? 31.637 -13.113 -28.453 1.00 83.06 82 PRO A O 1
ATOM 692 N N . LEU A 1 83 ? 29.456 -13.318 -28.967 1.00 82.44 83 LEU A N 1
ATOM 693 C CA . LEU A 1 83 ? 29.088 -11.927 -28.670 1.00 82.44 83 LEU A CA 1
ATOM 694 C C . LEU A 1 83 ? 29.479 -11.486 -27.248 1.00 82.44 83 LEU A C 1
ATOM 696 O O . LEU A 1 83 ? 29.800 -10.323 -27.052 1.00 82.44 83 LEU A O 1
ATOM 700 N N . SER A 1 84 ? 29.521 -12.409 -26.282 1.00 81.75 84 SER A N 1
ATOM 701 C CA . SER A 1 84 ? 29.953 -12.133 -24.902 1.00 81.75 84 SER A CA 1
ATOM 702 C C . SER A 1 84 ? 31.407 -11.668 -24.780 1.00 81.75 84 SER A C 1
ATOM 704 O O . SER A 1 84 ? 31.792 -11.150 -23.741 1.00 81.75 84 SER A O 1
ATOM 706 N N . SER A 1 85 ? 32.223 -11.877 -25.817 1.00 82.62 85 SER A N 1
ATOM 707 C CA . SER A 1 85 ? 33.612 -11.410 -25.876 1.00 82.62 85 SER A CA 1
ATOM 708 C C . SER A 1 85 ? 33.769 -10.036 -26.535 1.00 82.62 85 SER A C 1
ATOM 710 O O . SER A 1 85 ? 34.887 -9.530 -26.628 1.00 82.62 85 SER A O 1
ATOM 712 N N . ALA A 1 86 ? 32.679 -9.445 -27.035 1.00 81.81 86 ALA A N 1
ATOM 713 C CA . ALA A 1 86 ? 32.705 -8.096 -27.578 1.00 81.81 86 ALA A CA 1
ATOM 714 C C . ALA A 1 86 ? 32.785 -7.077 -26.433 1.00 81.81 86 ALA A C 1
ATOM 716 O O . ALA A 1 86 ? 32.007 -7.146 -25.486 1.00 81.81 86 ALA A O 1
ATOM 717 N N . ASP A 1 87 ? 33.709 -6.123 -26.545 1.00 79.38 87 ASP A N 1
ATOM 718 C CA . ASP A 1 87 ? 33.798 -4.981 -25.634 1.00 79.38 87 ASP A CA 1
ATOM 719 C C . ASP A 1 87 ? 32.616 -4.029 -25.888 1.00 79.38 87 ASP A C 1
ATOM 721 O O . ASP A 1 87 ? 32.536 -3.382 -26.937 1.00 79.38 87 ASP A O 1
ATOM 725 N N . LEU A 1 88 ? 31.671 -4.004 -24.944 1.00 76.50 88 LEU A N 1
ATOM 726 C CA . LEU A 1 88 ? 30.478 -3.153 -24.961 1.00 76.50 88 LEU A CA 1
ATOM 727 C C . LEU A 1 88 ? 30.561 -2.002 -23.945 1.00 76.50 88 LEU A C 1
ATOM 729 O O . LEU A 1 88 ? 29.635 -1.198 -23.873 1.00 76.50 88 LEU A O 1
ATOM 733 N N . SER A 1 89 ? 31.669 -1.860 -23.212 1.00 74.38 89 SER A N 1
ATOM 734 C CA . SER A 1 89 ? 31.845 -0.797 -22.207 1.00 74.38 89 SER A CA 1
ATOM 735 C C . SER A 1 89 ? 31.933 0.604 -22.825 1.00 74.38 89 SER A C 1
ATOM 737 O O . SER A 1 89 ? 31.926 1.606 -22.125 1.00 74.38 89 SER A O 1
ATOM 739 N N . ARG A 1 90 ? 32.020 0.691 -24.158 1.00 70.56 90 ARG A N 1
ATOM 740 C CA . ARG A 1 90 ? 32.040 1.948 -24.921 1.00 70.56 90 ARG A CA 1
ATOM 741 C C . ARG A 1 90 ? 30.672 2.356 -25.471 1.00 70.56 90 ARG 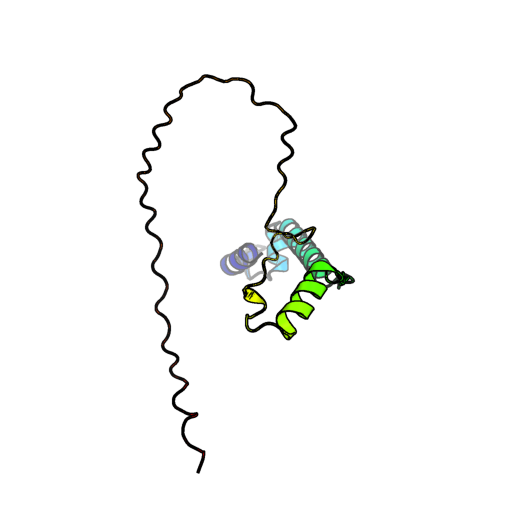A C 1
ATOM 743 O O . ARG A 1 90 ? 30.602 3.325 -26.228 1.00 70.56 90 ARG A O 1
ATOM 750 N N . LEU A 1 91 ? 29.608 1.603 -25.176 1.00 72.50 91 LEU A N 1
ATOM 751 C CA . LEU A 1 91 ? 28.254 1.986 -25.570 1.00 72.50 91 LEU A CA 1
ATOM 752 C C . LEU A 1 91 ? 27.852 3.260 -24.819 1.00 72.50 91 LEU A C 1
ATOM 754 O O . LEU A 1 91 ? 27.978 3.327 -23.599 1.00 72.50 91 LEU A O 1
ATOM 758 N N . LEU A 1 92 ? 27.349 4.267 -25.543 1.00 63.75 92 LEU A N 1
ATOM 759 C CA . LEU A 1 92 ? 26.750 5.436 -24.899 1.00 63.75 92 LEU A CA 1
ATOM 760 C C . LEU A 1 92 ? 25.640 4.961 -23.951 1.00 63.75 92 LEU A C 1
ATOM 762 O O . LEU A 1 92 ? 24.780 4.178 -24.356 1.00 63.75 92 LEU A O 1
ATOM 766 N N . CYS A 1 93 ? 25.675 5.449 -22.708 1.00 60.69 93 CYS A N 1
ATOM 767 C CA . CYS A 1 93 ? 24.764 5.058 -21.628 1.00 60.69 93 CYS A CA 1
ATOM 768 C C . CYS A 1 93 ? 24.924 3.605 -21.132 1.00 60.69 93 CYS A C 1
ATOM 770 O O . CYS A 1 93 ? 23.967 3.049 -20.595 1.00 60.69 93 CYS A O 1
ATOM 772 N N . SER A 1 94 ? 26.098 2.976 -21.287 1.00 62.66 94 SER A N 1
ATOM 773 C CA . SER A 1 94 ? 26.404 1.761 -20.521 1.00 62.66 94 SER A CA 1
ATOM 774 C C . SER A 1 94 ? 26.429 2.092 -19.027 1.00 62.66 94 SER A C 1
ATOM 776 O O . SER A 1 94 ? 27.148 3.006 -18.625 1.00 62.66 94 SER A O 1
ATOM 778 N N . ASP A 1 95 ? 25.696 1.327 -18.221 1.00 64.00 95 A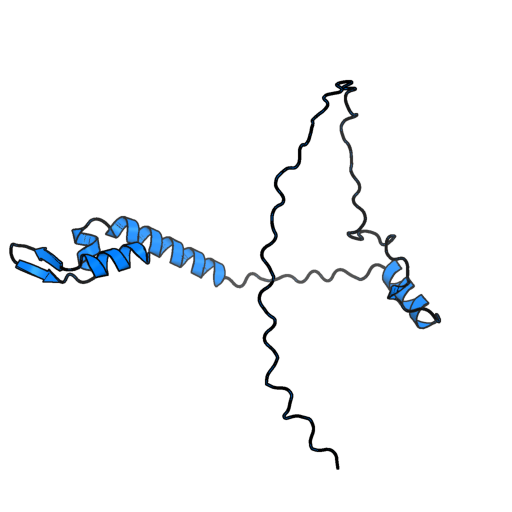SP A N 1
ATOM 779 C CA . ASP A 1 95 ? 25.610 1.486 -16.757 1.00 64.00 95 ASP A CA 1
ATOM 780 C C . ASP A 1 95 ? 26.978 1.340 -16.046 1.00 64.00 95 ASP A C 1
ATOM 782 O O . ASP A 1 95 ? 27.153 1.750 -14.905 1.00 64.00 95 ASP A O 1
ATOM 786 N N . ASP A 1 96 ? 27.988 0.813 -16.747 1.00 62.62 96 ASP A N 1
ATOM 787 C CA . ASP A 1 96 ? 29.342 0.586 -16.229 1.00 62.62 96 ASP A CA 1
ATOM 788 C C . ASP A 1 96 ? 30.210 1.859 -16.136 1.00 62.62 96 ASP A C 1
ATOM 790 O O . ASP A 1 96 ? 31.317 1.805 -15.599 1.00 62.62 96 ASP A O 1
ATOM 794 N N . THR A 1 97 ? 29.764 3.001 -16.678 1.00 58.62 97 THR A N 1
ATOM 795 C CA . THR A 1 97 ? 30.547 4.253 -16.681 1.00 58.62 97 THR A CA 1
ATOM 796 C C . THR A 1 97 ? 29.808 5.360 -15.939 1.00 58.62 97 THR A C 1
ATOM 798 O O . THR A 1 97 ? 28.837 5.926 -16.438 1.00 58.62 97 THR A O 1
ATOM 801 N N . VAL A 1 98 ? 30.300 5.692 -14.745 1.00 62.84 98 VAL A N 1
ATOM 802 C CA . VAL A 1 98 ? 29.848 6.834 -13.943 1.00 62.84 98 VAL A CA 1
ATOM 803 C C . VAL A 1 98 ? 30.839 7.990 -14.084 1.00 62.84 98 VAL A C 1
ATOM 805 O O . VAL A 1 98 ? 31.995 7.883 -13.680 1.00 62.84 98 VAL A O 1
ATOM 808 N N . ASP A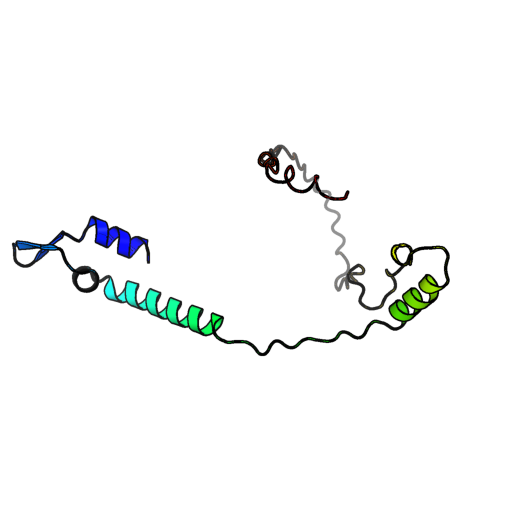 1 99 ? 30.392 9.111 -14.652 1.00 65.12 99 ASP A N 1
ATOM 809 C CA . ASP A 1 99 ? 31.178 10.346 -14.697 1.00 65.12 99 ASP A CA 1
ATOM 810 C C . ASP A 1 99 ? 30.939 11.147 -13.411 1.00 65.12 99 ASP A C 1
ATOM 812 O O . ASP A 1 99 ? 29.885 11.757 -13.213 1.00 65.12 99 ASP A O 1
ATOM 816 N N . PHE A 1 100 ? 31.926 11.159 -12.515 1.00 72.56 100 PHE A N 1
ATOM 817 C CA . PHE A 1 100 ? 31.892 12.017 -11.334 1.00 72.56 100 PHE A CA 1
ATOM 818 C C . PHE A 1 100 ? 32.254 13.451 -11.731 1.00 72.56 100 PHE A C 1
ATOM 820 O O . PHE A 1 100 ? 33.422 13.784 -11.936 1.00 72.56 100 PHE A O 1
ATOM 827 N N . THR A 1 101 ? 31.262 14.337 -11.806 1.00 69.62 101 THR A N 1
ATOM 828 C CA . THR A 1 101 ? 31.519 15.777 -11.910 1.00 69.62 101 THR A CA 1
ATOM 829 C C . THR A 1 101 ? 31.840 16.332 -10.524 1.00 69.62 101 THR A C 1
ATOM 831 O O . THR A 1 101 ? 30.937 16.682 -9.764 1.00 69.62 101 THR A O 1
ATOM 834 N N . LEU A 1 102 ? 33.127 16.403 -10.180 1.00 66.19 102 LEU A N 1
ATOM 835 C CA . LEU A 1 102 ? 33.579 17.056 -8.954 1.00 66.19 102 LEU A CA 1
ATOM 836 C C . LEU A 1 102 ? 33.470 18.581 -9.122 1.00 66.19 102 LEU A C 1
ATOM 838 O O . LEU A 1 102 ? 34.310 19.214 -9.756 1.00 66.19 102 LEU A O 1
ATOM 842 N N . THR A 1 103 ? 32.417 19.185 -8.571 1.00 65.69 103 THR A N 1
ATOM 843 C CA . THR A 1 103 ? 32.169 20.638 -8.631 1.00 65.69 103 THR A CA 1
ATOM 844 C C . THR A 1 103 ? 33.035 21.460 -7.673 1.00 65.69 103 THR A C 1
ATOM 846 O O . THR A 1 103 ? 32.986 22.688 -7.720 1.00 65.69 103 THR A O 1
ATOM 849 N N . GLN A 1 104 ? 33.836 20.821 -6.819 1.00 63.22 104 GLN A N 1
ATOM 850 C CA . GLN A 1 104 ? 34.658 21.501 -5.824 1.00 63.22 104 GLN A CA 1
ATOM 851 C C . GLN A 1 104 ? 36.040 20.855 -5.754 1.00 63.22 104 GLN A C 1
ATOM 853 O O . GLN A 1 104 ? 36.156 19.673 -5.442 1.00 63.22 104 GLN A O 1
ATOM 858 N N . ALA A 1 105 ? 37.084 21.629 -6.065 1.00 60.56 105 ALA A N 1
ATOM 859 C CA . ALA A 1 105 ? 38.459 21.196 -5.841 1.00 60.56 105 ALA A CA 1
ATOM 860 C C . ALA A 1 105 ? 38.619 20.777 -4.367 1.00 60.56 105 ALA A C 1
ATOM 862 O O . ALA A 1 105 ? 38.072 21.477 -3.504 1.00 60.56 105 ALA A O 1
ATOM 863 N N . PRO A 1 106 ? 39.310 19.659 -4.071 1.00 54.00 106 PRO A N 1
ATOM 864 C CA . PRO A 1 106 ? 39.571 19.281 -2.692 1.00 54.00 106 PRO A CA 1
ATOM 865 C C . PRO A 1 106 ? 40.300 20.450 -2.034 1.00 54.00 106 PRO A C 1
ATOM 867 O O . PRO A 1 106 ? 41.304 20.933 -2.555 1.00 54.00 106 PRO A O 1
ATOM 870 N N . ALA A 1 107 ? 39.732 20.970 -0.947 1.00 56.56 107 ALA A N 1
ATOM 871 C CA . ALA A 1 107 ? 40.486 21.857 -0.084 1.00 56.56 107 ALA A CA 1
ATOM 872 C C . ALA A 1 107 ? 41.643 21.021 0.461 1.00 56.56 107 ALA A C 1
ATOM 874 O O . ALA A 1 107 ? 41.394 19.934 0.979 1.00 56.56 107 ALA A O 1
ATOM 875 N N . ASP A 1 108 ? 42.870 21.505 0.286 1.00 57.59 108 ASP A N 1
ATOM 876 C CA . ASP A 1 108 ? 44.064 20.927 0.890 1.00 57.59 108 ASP A CA 1
ATOM 877 C C . ASP A 1 108 ? 43.818 20.802 2.405 1.00 57.59 108 ASP A C 1
ATOM 879 O O . ASP A 1 108 ? 43.860 21.789 3.141 1.00 57.59 108 ASP A O 1
ATOM 883 N N . GLN A 1 109 ? 43.454 19.603 2.853 1.00 50.84 109 GLN A N 1
ATOM 884 C CA . GLN A 1 109 ? 43.426 19.224 4.258 1.00 50.84 109 GLN A CA 1
ATOM 885 C C . GLN A 1 109 ? 44.541 18.208 4.442 1.00 50.84 109 GLN A C 1
ATOM 887 O O . GLN A 1 109 ? 44.349 17.004 4.291 1.00 50.84 109 GLN A O 1
ATOM 892 N N . ASP A 1 110 ? 45.726 18.745 4.718 1.00 52.97 110 ASP A N 1
ATOM 893 C CA . ASP A 1 110 ? 46.790 18.024 5.400 1.00 52.97 110 ASP A CA 1
ATOM 894 C C . ASP A 1 110 ? 46.332 17.800 6.848 1.00 52.97 110 ASP A C 1
ATOM 896 O O . ASP A 1 110 ? 46.663 18.579 7.740 1.00 52.97 110 ASP A O 1
ATOM 900 N N . GLU A 1 111 ? 45.521 16.774 7.085 1.00 50.28 111 GLU A N 1
ATOM 901 C CA . GLU A 1 111 ? 45.259 16.278 8.434 1.00 50.28 111 GLU A CA 1
ATOM 902 C C . GLU A 1 111 ? 45.425 14.757 8.405 1.00 50.28 111 GLU A C 1
ATOM 904 O O . GLU A 1 111 ? 44.514 14.006 8.060 1.00 50.28 111 GLU A O 1
ATOM 909 N N . ASP A 1 112 ? 46.654 14.329 8.715 1.00 56.22 112 ASP A N 1
ATOM 910 C CA . ASP A 1 112 ? 47.011 12.960 9.085 1.00 56.22 112 ASP A CA 1
ATOM 911 C C . ASP A 1 112 ? 46.240 12.585 10.364 1.00 56.22 112 ASP A C 1
ATOM 913 O O . ASP A 1 112 ? 46.760 12.658 11.479 1.00 56.22 112 ASP A O 1
ATOM 917 N N . GLU A 1 113 ? 44.963 12.241 10.224 1.00 54.31 113 GLU A N 1
ATOM 918 C CA . GLU A 1 113 ? 44.196 11.612 11.290 1.00 54.31 113 GLU A CA 1
ATOM 919 C C . GLU A 1 113 ? 44.239 10.101 11.046 1.00 54.31 113 GLU A C 1
ATOM 921 O O . GLU A 1 113 ? 43.465 9.543 10.263 1.00 54.31 113 GLU A O 1
ATOM 926 N N . ASP A 1 114 ? 45.221 9.453 11.683 1.00 52.88 114 ASP A N 1
ATOM 927 C CA . ASP A 1 114 ? 45.348 7.999 11.793 1.00 52.88 114 ASP A CA 1
ATOM 928 C C . ASP A 1 114 ? 44.082 7.437 12.461 1.00 52.88 114 ASP A C 1
ATOM 930 O O . ASP A 1 114 ? 44.005 7.241 13.676 1.00 52.88 114 ASP A O 1
ATOM 934 N N . ASN A 1 115 ? 43.045 7.209 11.659 1.00 50.16 115 ASN A N 1
ATOM 935 C CA . ASN A 1 115 ? 41.834 6.545 12.097 1.00 50.16 115 ASN A CA 1
ATOM 936 C C . ASN A 1 115 ? 42.114 5.039 12.148 1.00 50.16 115 ASN A C 1
ATOM 938 O O . ASN A 1 115 ? 41.926 4.320 11.164 1.00 50.16 115 ASN A O 1
ATOM 942 N N . ASP A 1 116 ? 42.609 4.594 13.302 1.00 56.69 116 ASP A N 1
ATOM 943 C CA . ASP A 1 116 ? 42.851 3.194 13.640 1.00 56.69 116 ASP A CA 1
ATOM 944 C C . ASP A 1 116 ? 41.503 2.445 13.639 1.00 56.69 116 ASP A C 1
ATOM 946 O O . ASP A 1 116 ? 40.760 2.415 14.622 1.00 56.69 116 ASP A O 1
ATOM 950 N N . LEU A 1 117 ? 41.134 1.903 12.475 1.00 53.38 117 LEU A N 1
ATOM 951 C CA . LEU A 1 117 ? 40.008 0.989 12.311 1.00 53.38 117 LEU A CA 1
ATOM 952 C C . LEU A 1 117 ? 40.436 -0.380 12.838 1.00 53.38 117 LEU A C 1
ATOM 954 O O . LEU A 1 117 ? 40.786 -1.277 12.066 1.00 53.38 117 LEU A O 1
ATOM 958 N N . SER A 1 118 ? 40.428 -0.551 14.158 1.00 58.78 118 SER A N 1
ATOM 959 C CA . SER A 1 118 ? 40.428 -1.888 14.739 1.00 58.78 118 SER A CA 1
ATOM 960 C C . SER A 1 118 ? 39.062 -2.533 14.466 1.00 58.78 118 SER A C 1
ATOM 962 O O . SER A 1 118 ? 38.122 -2.473 15.255 1.00 58.78 118 SER A O 1
ATOM 964 N N . ASP A 1 119 ? 38.929 -3.108 13.268 1.00 60.72 119 ASP A N 1
ATOM 965 C CA . ASP A 1 119 ? 37.810 -3.965 12.878 1.00 60.72 119 ASP A CA 1
ATOM 966 C C . ASP A 1 119 ? 37.888 -5.272 13.680 1.00 60.72 119 ASP A C 1
ATOM 968 O O . ASP A 1 119 ? 38.390 -6.300 13.224 1.00 60.72 119 ASP A O 1
ATOM 972 N N . GLU A 1 120 ? 37.393 -5.231 14.911 1.00 60.62 120 GLU A N 1
ATOM 973 C CA . GLU A 1 120 ? 37.162 -6.409 15.741 1.00 60.62 120 GLU A CA 1
ATOM 974 C C . GLU A 1 120 ? 35.676 -6.614 16.005 1.00 60.62 120 GLU A C 1
ATOM 976 O O . GLU A 1 120 ? 35.215 -6.686 17.137 1.00 60.62 120 GLU A O 1
ATOM 981 N N . ASP A 1 121 ? 34.930 -6.790 14.921 1.00 60.53 121 ASP A N 1
ATOM 982 C CA . ASP A 1 121 ? 33.719 -7.596 14.954 1.00 60.53 121 ASP A CA 1
ATOM 983 C C . ASP A 1 121 ? 33.716 -8.504 13.723 1.00 60.53 121 ASP A C 1
ATOM 985 O O . ASP A 1 121 ? 33.233 -8.159 12.644 1.00 60.53 121 ASP A O 1
ATOM 989 N N . ASP A 1 122 ? 34.275 -9.704 13.904 1.00 63.28 122 ASP A N 1
ATOM 990 C CA . ASP A 1 122 ? 34.055 -10.865 13.041 1.00 63.28 122 ASP A CA 1
ATOM 991 C C . ASP A 1 122 ? 32.542 -11.161 13.027 1.00 63.28 122 ASP A C 1
ATOM 993 O O . ASP A 1 122 ? 32.018 -11.988 13.786 1.00 63.28 122 ASP A O 1
ATOM 997 N N . LEU A 1 123 ? 31.806 -10.444 12.172 1.00 62.47 123 LEU A N 1
ATOM 998 C CA . LEU A 1 123 ? 30.387 -10.651 11.925 1.00 62.47 123 LEU A CA 1
ATOM 999 C C . LEU A 1 123 ? 30.216 -12.038 11.312 1.00 62.47 123 LEU A C 1
ATOM 1001 O O . LEU A 1 123 ? 30.274 -12.247 10.099 1.00 62.47 123 LEU A O 1
ATOM 1005 N N . LYS A 1 124 ? 30.022 -13.022 12.190 1.00 67.06 124 LYS A N 1
ATOM 1006 C CA . LYS A 1 124 ? 29.805 -14.412 11.824 1.00 67.06 124 LYS A CA 1
ATOM 1007 C C . LYS A 1 124 ? 28.535 -14.517 10.993 1.00 67.06 124 LYS A C 1
ATOM 1009 O O . LYS A 1 124 ? 27.425 -14.540 11.525 1.00 67.06 124 LYS A O 1
ATOM 1014 N N . MET A 1 125 ? 28.721 -14.602 9.680 1.00 78.69 125 MET A N 1
ATOM 1015 C CA . MET A 1 125 ? 27.630 -14.777 8.734 1.00 78.69 125 MET A CA 1
ATOM 1016 C C . MET A 1 125 ? 26.832 -16.034 9.113 1.00 78.69 125 MET A C 1
ATOM 1018 O O . MET A 1 125 ? 27.427 -17.097 9.337 1.00 78.69 125 MET A O 1
ATOM 1022 N N . PRO A 1 126 ? 25.495 -15.946 9.221 1.00 73.44 126 PRO A N 1
ATOM 1023 C CA . PRO A 1 126 ? 24.679 -17.115 9.501 1.00 73.44 126 PRO A CA 1
ATOM 1024 C C . PRO A 1 126 ? 24.859 -18.139 8.374 1.00 73.44 126 PRO A C 1
ATOM 1026 O O . PRO A 1 126 ? 24.816 -17.796 7.194 1.00 73.44 126 PRO A O 1
ATOM 1029 N N . SER A 1 127 ? 25.076 -19.405 8.745 1.00 76.38 127 SER A N 1
ATOM 1030 C CA . SER A 1 127 ? 25.170 -20.507 7.783 1.00 76.38 127 SER A CA 1
ATOM 1031 C C . SER A 1 127 ? 23.908 -20.562 6.935 1.00 76.38 127 SER A C 1
ATOM 1033 O O . SER A 1 127 ? 22.796 -20.535 7.471 1.00 76.38 127 SER A O 1
ATOM 1035 N N . SER A 1 128 ? 24.087 -20.726 5.625 1.00 74.94 128 SER A N 1
ATOM 1036 C CA . SER A 1 128 ? 22.989 -21.027 4.718 1.00 74.94 128 SER A CA 1
ATOM 1037 C C . SER A 1 128 ? 22.198 -22.239 5.226 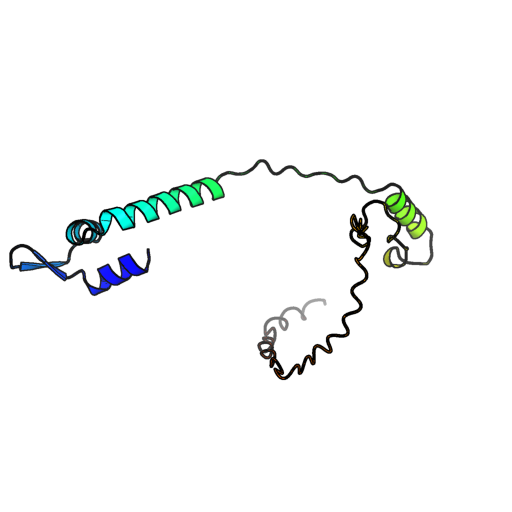1.00 74.94 128 SER A C 1
ATOM 1039 O O . SER A 1 128 ? 22.795 -23.187 5.759 1.00 74.94 128 SER A O 1
ATOM 1041 N N . PRO A 1 129 ? 20.863 -22.225 5.084 1.00 79.19 129 PRO A N 1
ATOM 1042 C CA . PRO A 1 129 ? 20.043 -23.380 5.402 1.00 79.19 129 PRO A CA 1
ATOM 1043 C C . PRO A 1 129 ? 20.463 -24.579 4.537 1.00 79.19 129 PRO A C 1
ATOM 1045 O O . PRO A 1 129 ? 20.912 -24.394 3.402 1.00 79.19 129 PRO A O 1
ATOM 1048 N N . PRO A 1 130 ? 20.332 -25.814 5.050 1.00 77.38 130 PRO A N 1
ATOM 1049 C CA . PRO A 1 130 ? 20.662 -27.005 4.285 1.00 77.38 130 PRO A CA 1
ATOM 1050 C C . PRO A 1 130 ? 19.805 -27.058 3.020 1.00 77.38 130 PRO A C 1
ATOM 1052 O O . PRO A 1 130 ? 18.579 -26.951 3.089 1.00 77.38 130 PRO A O 1
ATOM 1055 N N . CYS A 1 131 ? 20.453 -27.239 1.868 1.00 60.00 131 CYS A N 1
ATOM 1056 C CA . CYS A 1 131 ? 19.761 -27.501 0.615 1.00 60.00 131 CYS A CA 1
ATOM 1057 C C . CYS A 1 131 ? 18.897 -28.752 0.797 1.00 60.00 131 CYS A C 1
ATOM 1059 O O . CYS A 1 131 ? 19.415 -29.836 1.080 1.00 60.00 131 CYS A O 1
ATOM 1061 N N . LEU A 1 132 ? 17.578 -28.602 0.664 1.00 65.19 132 LEU A N 1
ATOM 1062 C CA . LEU A 1 132 ? 16.687 -29.748 0.567 1.00 65.19 132 LEU A CA 1
ATOM 1063 C C . LEU A 1 132 ? 17.121 -30.552 -0.661 1.00 65.19 132 LEU A C 1
ATOM 1065 O O . LEU A 1 132 ? 17.152 -30.029 -1.770 1.00 65.19 132 LEU A O 1
ATOM 1069 N N . LEU A 1 133 ? 17.499 -31.813 -0.451 1.00 59.75 133 LEU A N 1
ATOM 1070 C CA . LEU A 1 133 ? 17.629 -32.773 -1.540 1.00 59.75 133 LEU A CA 1
ATOM 1071 C C . LEU A 1 133 ? 16.279 -32.818 -2.256 1.00 59.75 133 LEU A C 1
ATOM 1073 O O . LEU A 1 133 ? 15.286 -33.208 -1.637 1.00 59.75 133 LEU A O 1
ATOM 1077 N N . ASP A 1 134 ? 16.259 -32.437 -3.533 1.00 59.44 134 ASP A N 1
ATOM 1078 C CA . ASP A 1 134 ? 15.130 -32.651 -4.437 1.00 59.44 134 ASP A CA 1
ATOM 1079 C C . ASP A 1 134 ? 14.830 -34.151 -4.494 1.00 59.44 134 ASP A C 1
ATOM 1081 O O . ASP A 1 134 ? 15.347 -34.914 -5.314 1.00 59.44 134 ASP A O 1
ATOM 1085 N N . ARG A 1 135 ? 13.977 -34.605 -3.576 1.00 55.19 135 ARG A N 1
ATOM 1086 C CA . ARG A 1 135 ? 13.496 -35.983 -3.498 1.00 55.19 135 ARG A CA 1
ATOM 1087 C C . ARG A 1 135 ? 12.376 -36.234 -4.509 1.00 55.19 135 ARG A C 1
ATOM 1089 O O . ARG A 1 135 ? 11.518 -37.068 -4.263 1.00 55.19 135 ARG A O 1
ATOM 1096 N N . GLU A 1 136 ? 12.383 -35.548 -5.646 1.00 55.03 136 GLU A N 1
ATOM 1097 C CA . GLU A 1 136 ? 11.438 -35.768 -6.741 1.00 55.03 136 GLU A CA 1
ATOM 1098 C C . GLU A 1 136 ? 12.114 -35.512 -8.093 1.00 55.03 136 GLU A C 1
ATOM 1100 O O . GLU A 1 136 ? 11.738 -34.643 -8.866 1.00 55.03 136 GLU A O 1
ATOM 1105 N N . SER A 1 137 ? 13.156 -36.278 -8.416 1.00 53.44 137 SER A N 1
ATOM 1106 C CA . SER A 1 137 ? 13.628 -36.387 -9.811 1.00 53.44 137 SER A CA 1
ATOM 1107 C C . SER A 1 137 ? 13.923 -37.825 -10.244 1.00 53.44 137 SER A C 1
ATOM 1109 O O . SER A 1 137 ? 14.375 -38.075 -11.357 1.00 53.44 137 SER A O 1
ATOM 1111 N N . SER A 1 138 ? 13.588 -38.814 -9.411 1.00 47.41 138 SER A N 1
ATOM 1112 C CA . SER A 1 138 ? 13.829 -40.234 -9.705 1.00 47.41 138 SER A CA 1
ATOM 1113 C C . SER A 1 138 ? 12.729 -40.915 -10.533 1.00 47.41 138 SER A C 1
ATOM 1115 O O . SER A 1 138 ? 12.819 -42.120 -10.754 1.00 47.41 138 SER A O 1
ATOM 1117 N N . LEU A 1 139 ? 11.697 -40.197 -10.997 1.00 48.22 139 LEU A N 1
ATOM 1118 C CA . LEU A 1 139 ? 10.582 -40.800 -11.750 1.00 48.22 139 LEU A CA 1
ATOM 1119 C C . LEU A 1 139 ? 10.539 -40.467 -13.250 1.00 48.22 139 LEU A C 1
ATOM 1121 O O . LEU A 1 139 ? 9.704 -41.026 -13.952 1.00 48.22 139 LEU A O 1
ATOM 1125 N N . LEU A 1 140 ? 11.458 -39.652 -13.782 1.00 49.09 140 LEU A N 1
ATOM 1126 C CA . LEU A 1 140 ? 11.493 -39.319 -15.219 1.00 49.09 140 LEU A CA 1
ATOM 1127 C C . LEU A 1 140 ? 12.662 -39.953 -15.987 1.00 49.09 140 LEU A C 1
ATOM 1129 O O . LEU A 1 140 ? 13.087 -39.433 -17.013 1.00 49.09 140 LEU A O 1
ATOM 1133 N N . LEU A 1 141 ? 13.163 -41.108 -15.538 1.00 48.16 141 LEU A N 1
ATOM 1134 C CA . LEU A 1 141 ? 14.168 -41.867 -16.291 1.00 48.16 141 LEU A CA 1
ATOM 1135 C C . LEU A 1 141 ? 13.765 -43.323 -16.529 1.00 48.16 141 LEU A C 1
ATOM 1137 O O . LEU A 1 141 ? 14.562 -44.223 -16.294 1.00 48.16 141 LEU A O 1
ATOM 1141 N N . ARG A 1 142 ? 12.535 -43.567 -17.003 1.00 48.47 142 ARG A N 1
ATOM 1142 C CA . ARG A 1 142 ? 12.170 -44.801 -17.729 1.00 48.47 142 ARG A CA 1
ATOM 1143 C C . ARG A 1 142 ? 10.982 -44.571 -18.664 1.00 48.47 142 ARG A C 1
ATOM 1145 O O . ARG A 1 142 ? 9.853 -44.874 -18.296 1.00 48.47 142 ARG A O 1
ATOM 1152 N N . GLN A 1 143 ? 11.254 -44.090 -19.876 1.00 45.84 143 GLN A N 1
ATOM 1153 C CA . GLN A 1 143 ? 10.621 -44.572 -21.115 1.00 45.84 143 GLN A CA 1
ATOM 1154 C C . GLN A 1 143 ? 11.181 -43.815 -22.324 1.00 45.84 143 GLN A C 1
ATOM 1156 O O . GLN A 1 143 ? 10.623 -42.817 -22.754 1.00 45.84 143 GLN A O 1
ATOM 1161 N N . CYS A 1 144 ? 12.277 -44.329 -22.874 1.00 45.03 144 CYS A N 1
ATOM 1162 C CA . CYS A 1 144 ? 12.498 -44.348 -24.317 1.00 45.03 144 CYS A CA 1
ATOM 1163 C C . CYS A 1 144 ? 12.979 -45.768 -24.616 1.00 45.03 144 CYS A C 1
ATOM 1165 O O . CYS A 1 144 ? 14.100 -46.129 -24.254 1.00 45.03 144 CYS A O 1
ATOM 1167 N N . GLY A 1 145 ? 12.057 -46.591 -25.117 1.00 40.72 145 GLY A N 1
ATOM 1168 C CA . GLY A 1 145 ? 12.387 -47.809 -25.853 1.00 40.72 145 GLY A CA 1
ATOM 1169 C C . GLY A 1 145 ? 12.675 -47.464 -27.304 1.00 40.72 145 GLY A C 1
ATOM 1170 O O . GLY A 1 145 ? 12.180 -46.404 -27.751 1.00 40.72 145 GLY A O 1
#

pLDDT: mean 74.04, std 13.21, range [40.72, 92.75]

Radius of gyration: 32.87 Å; chains: 1; bounding box: 72×70×75 Å

Organism: NCBI:txid100902

Secondary structure (DSSP, 8-state):
-HHHHHHHHHH-EEEETTEEEE--HHHHHHHHT-HHHHHHHHHHHHHHHHHHH----------PPPHHHHHHHHHHTTSSS-GGGS--TTSTT-TT-------SPPP-----------------PPPPPPPPP----TTSS----